Protein AF-A0A6G4H6Y4-F1 (afdb_monomer_lite)

pLDDT: mean 87.15, std 13.63, range [38.28, 97.75]

Secondary structure (DSSP, 8-state):
-GGGSSS-HHHHHHHHHHHHHTTSEEEEEETTEEEEEE-HHHHHHHHHHHHHHHS--TT-GGGG-------

InterPro domains:
  IPR001845 HTH ArsR-type DNA-binding domain [PF01022] (1-27)
  IPR001845 HTH ArsR-type DNA-binding domain [PR00778] (8-23)
  IPR001845 HTH ArsR-type DNA-binding domain [PR00778] (23-38)
  IPR001845 HTH ArsR-type DNA-binding domain [PS50987] (1-58)
  IPR011991 ArsR-like helix-turn-helix domain [cd00090] (1-39)
  IPR036388 Winged helix-like DNA-binding domain superfamily [G3DSA:1.10.10.10] (1-56)
  IPR036390 Winged helix DNA-binding domain superfamily [SSF46785] (1-50)

Structure (mmCIF, N/CA/C/O backbone):
data_AF-A0A6G4H6Y4-F1
#
_entry.id   AF-A0A6G4H6Y4-F1
#
loop_
_atom_site.group_PDB
_atom_site.id
_atom_site.type_symbol
_atom_site.label_atom_id
_atom_site.label_alt_id
_atom_site.label_comp_id
_atom_site.label_asym_id
_atom_site.label_entity_id
_atom_site.label_seq_id
_atom_site.pdbx_PDB_ins_code
_atom_site.Cartn_x
_atom_site.Cartn_y
_atom_site.Cartn_z
_atom_site.occupancy
_atom_site.B_iso_or_equiv
_atom_site.auth_seq_id
_atom_site.auth_comp_id
_atom_site.auth_asym_id
_atom_site.auth_atom_id
_atom_site.pdbx_PDB_model_num
ATOM 1 N N . ILE A 1 1 ? 1.036 2.491 14.985 1.00 87.06 1 ILE A N 1
ATOM 2 C CA . ILE A 1 1 ? 1.740 2.887 13.734 1.00 87.06 1 ILE A CA 1
ATOM 3 C C . ILE A 1 1 ? 1.490 4.334 13.309 1.00 87.06 1 ILE A C 1
ATOM 5 O O . ILE A 1 1 ? 2.400 4.901 12.733 1.00 87.06 1 ILE A O 1
ATOM 9 N N . LEU A 1 2 ? 0.314 4.934 13.570 1.00 89.19 2 LEU A N 1
ATOM 10 C CA . LEU A 1 2 ? -0.003 6.323 13.179 1.00 89.19 2 LEU A CA 1
ATOM 11 C C . LEU A 1 2 ? 1.061 7.339 13.615 1.00 89.19 2 LEU A C 1
ATOM 13 O O . LEU A 1 2 ? 1.445 8.197 12.841 1.00 89.19 2 LEU A O 1
ATOM 17 N N . GLU A 1 3 ? 1.561 7.171 14.831 1.00 91.44 3 GLU A N 1
ATOM 18 C CA . GLU A 1 3 ? 2.599 7.968 15.499 1.00 91.44 3 GLU A CA 1
ATOM 19 C C . GLU A 1 3 ? 3.886 8.121 14.671 1.00 91.44 3 GLU A C 1
ATOM 21 O O . GLU A 1 3 ? 4.620 9.090 14.830 1.00 91.44 3 GLU A O 1
ATOM 26 N N . HIS A 1 4 ? 4.164 7.166 13.778 1.00 91.38 4 HIS A N 1
ATOM 27 C CA . HIS A 1 4 ? 5.346 7.171 12.915 1.00 91.38 4 HIS A CA 1
ATOM 28 C C . HIS A 1 4 ? 5.132 7.920 11.595 1.00 91.38 4 HIS A C 1
ATOM 30 O O . HIS A 1 4 ? 6.055 8.011 10.788 1.00 91.38 4 HIS A O 1
ATOM 36 N N . PHE A 1 5 ? 3.930 8.440 11.353 1.00 90.00 5 PHE A N 1
ATOM 37 C CA . PHE A 1 5 ? 3.576 9.122 10.119 1.00 90.00 5 PHE A CA 1
ATOM 38 C C . PHE A 1 5 ? 3.151 10.565 10.383 1.00 90.00 5 PHE A C 1
ATOM 40 O O . PHE A 1 5 ? 2.424 10.864 11.324 1.00 90.00 5 PHE A O 1
ATOM 47 N N . GLN A 1 6 ? 3.555 11.465 9.489 1.00 91.94 6 GLN A N 1
ATOM 48 C CA . GLN A 1 6 ? 3.173 12.881 9.511 1.00 91.94 6 GLN A CA 1
ATOM 49 C C . GLN A 1 6 ? 1.825 13.107 8.795 1.00 91.94 6 GLN A C 1
ATOM 51 O O . GLN A 1 6 ? 1.697 13.988 7.948 1.00 91.94 6 GLN A O 1
ATOM 56 N N . PHE A 1 7 ? 0.820 12.270 9.074 1.00 92.50 7 PHE A N 1
ATOM 57 C CA . PHE A 1 7 ? -0.535 12.418 8.529 1.00 92.50 7 PHE A CA 1
ATOM 58 C C . PHE A 1 7 ? -1.615 11.988 9.529 1.00 92.50 7 PHE A C 1
ATOM 60 O O . PHE A 1 7 ? -1.337 11.386 10.563 1.00 92.50 7 PHE A O 1
ATOM 67 N N . THR A 1 8 ? -2.873 12.300 9.212 1.00 93.62 8 THR A N 1
ATOM 68 C CA . THR A 1 8 ? -4.021 12.040 10.089 1.00 93.62 8 THR A CA 1
ATOM 69 C C . THR A 1 8 ? -4.484 10.578 10.047 1.00 93.62 8 THR A C 1
ATOM 71 O O . THR A 1 8 ? -4.230 9.836 9.094 1.00 93.62 8 THR A O 1
AT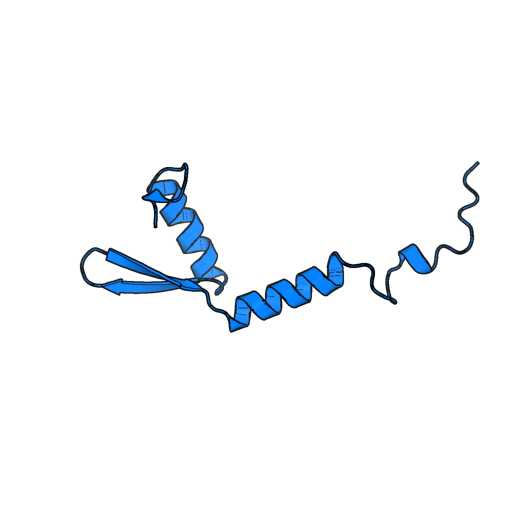OM 74 N N . GLN A 1 9 ? -5.233 10.165 11.075 1.00 90.62 9 GLN A N 1
ATOM 75 C CA . GLN A 1 9 ? -5.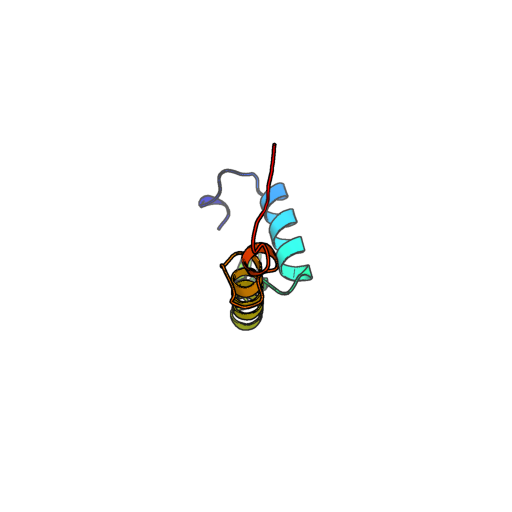820 8.824 11.156 1.00 90.62 9 GLN A CA 1
ATOM 76 C C . GLN A 1 9 ? -6.756 8.476 9.976 1.00 90.62 9 GLN A C 1
ATOM 78 O O . GLN A 1 9 ? -6.660 7.351 9.480 1.00 90.62 9 GLN A O 1
ATOM 83 N N . PRO A 1 10 ? -7.632 9.379 9.478 1.00 94.88 10 PRO A N 1
ATOM 84 C CA . PRO A 1 10 ? -8.419 9.112 8.272 1.00 94.88 10 PRO A CA 1
ATOM 85 C C . PRO A 1 10 ? -7.554 8.789 7.048 1.00 94.88 10 PRO A C 1
ATOM 87 O O . PRO A 1 10 ? -7.830 7.813 6.350 1.00 94.88 10 PRO A O 1
ATOM 90 N N . THR A 1 11 ? -6.471 9.545 6.832 1.00 95.31 11 THR A N 1
ATOM 91 C CA . THR A 1 11 ? -5.532 9.312 5.723 1.00 95.31 11 THR A CA 1
ATOM 92 C C . THR A 1 11 ? -4.822 7.968 5.864 1.00 95.31 11 THR A C 1
ATOM 94 O O . THR A 1 11 ? -4.759 7.201 4.902 1.00 95.31 11 THR A O 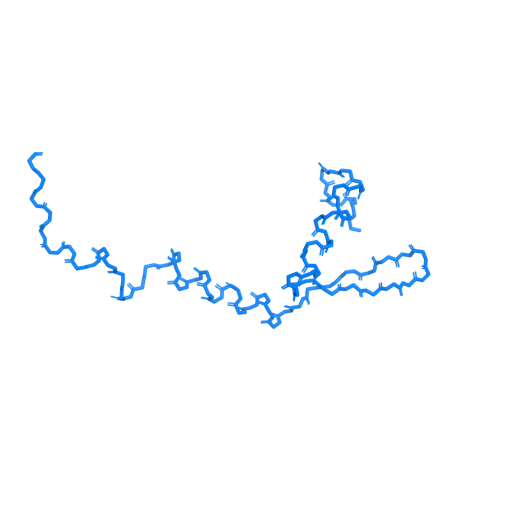1
ATOM 97 N N . LEU A 1 12 ? -4.355 7.631 7.073 1.00 93.75 12 LEU A N 1
ATOM 98 C CA . LEU A 1 12 ? -3.749 6.325 7.341 1.00 93.75 12 LEU A CA 1
ATOM 99 C C . LEU A 1 12 ? -4.705 5.179 7.007 1.00 93.75 12 LEU A C 1
ATOM 101 O O . LEU A 1 12 ? -4.317 4.219 6.347 1.00 93.75 12 LEU A O 1
ATOM 105 N N . SER A 1 13 ? -5.945 5.277 7.488 1.00 92.94 13 SER A N 1
ATOM 106 C CA . SER A 1 13 ? -6.966 4.246 7.304 1.00 92.94 13 SER A CA 1
ATOM 107 C C . SER A 1 13 ? -7.255 4.016 5.822 1.00 92.94 13 SER A C 1
ATOM 109 O O . SER A 1 13 ? -7.309 2.872 5.369 1.00 92.94 13 SER A O 1
ATOM 111 N N . HIS A 1 14 ? -7.350 5.102 5.048 1.00 95.06 14 HIS A N 1
ATOM 112 C CA . HIS A 1 14 ? -7.525 5.026 3.603 1.00 95.06 14 HIS A CA 1
ATOM 113 C C . HIS A 1 14 ? -6.362 4.288 2.924 1.00 95.06 14 HIS A C 1
ATOM 115 O O . HIS A 1 14 ? -6.594 3.316 2.207 1.00 95.06 14 HIS A O 1
ATOM 121 N N . HIS A 1 15 ? -5.113 4.677 3.205 1.00 95.12 15 HIS A N 1
ATOM 122 C CA . HIS A 1 15 ? -3.940 4.011 2.629 1.00 95.12 15 HIS A CA 1
ATOM 123 C C . HIS A 1 15 ? -3.835 2.539 3.045 1.00 95.12 15 HIS A C 1
ATOM 125 O O . HIS A 1 15 ? -3.553 1.685 2.207 1.00 95.12 15 HIS A O 1
ATOM 131 N N . MET A 1 16 ? -4.097 2.214 4.314 1.00 95.44 16 MET A N 1
ATOM 132 C CA . MET A 1 16 ? -4.063 0.827 4.788 1.00 95.44 16 MET A CA 1
ATOM 133 C C . MET A 1 16 ? -5.124 -0.028 4.103 1.00 95.44 16 MET A C 1
ATOM 135 O O . MET A 1 16 ? -4.823 -1.157 3.727 1.00 95.44 16 MET A O 1
ATOM 139 N N . LYS A 1 17 ? -6.329 0.510 3.876 1.00 96.25 17 LYS A N 1
ATOM 140 C CA . LYS A 1 17 ? -7.366 -0.189 3.113 1.00 96.25 17 LYS A CA 1
ATOM 141 C C . LYS A 1 17 ? -6.896 -0.508 1.694 1.00 96.25 17 LYS A C 1
ATOM 143 O O . LYS A 1 17 ? -6.959 -1.664 1.300 1.00 96.25 17 LYS A O 1
ATOM 148 N N . VAL A 1 18 ? -6.342 0.472 0.979 1.00 97.69 18 VAL A N 1
ATOM 149 C CA . VAL A 1 18 ? -5.803 0.257 -0.376 1.00 97.69 18 VAL A CA 1
ATOM 150 C C . VAL A 1 18 ? -4.710 -0.817 -0.372 1.00 97.69 18 VAL A C 1
ATOM 152 O O . VAL A 1 18 ? -4.737 -1.734 -1.186 1.00 97.69 18 VAL A O 1
ATOM 155 N N . LEU A 1 19 ? -3.771 -0.762 0.576 1.00 97.00 19 LEU A N 1
ATOM 156 C CA . LEU A 1 19 ? -2.691 -1.748 0.674 1.00 97.00 19 LEU A CA 1
ATOM 157 C C . LEU A 1 19 ? -3.190 -3.164 1.016 1.00 97.00 19 LEU A C 1
ATOM 159 O O . LEU A 1 19 ? -2.574 -4.145 0.586 1.00 97.00 19 LEU A O 1
ATOM 163 N N . ILE A 1 20 ? -4.283 -3.280 1.775 1.00 97.12 20 ILE A N 1
ATOM 164 C CA . ILE A 1 20 ? -4.956 -4.555 2.059 1.00 97.12 20 ILE A CA 1
ATOM 165 C C . ILE A 1 20 ? -5.664 -5.075 0.809 1.00 97.12 20 ILE A C 1
ATOM 167 O O . ILE A 1 20 ? -5.481 -6.241 0.464 1.00 97.12 20 ILE A O 1
ATOM 171 N N . ASP A 1 21 ? -6.407 -4.218 0.110 1.00 97.75 21 ASP A N 1
ATOM 172 C CA . ASP A 1 21 ? -7.137 -4.570 -1.113 1.00 97.75 21 ASP A CA 1
ATOM 173 C C . ASP A 1 21 ? -6.168 -5.020 -2.227 1.00 97.75 21 ASP A C 1
ATOM 175 O O . ASP A 1 21 ? -6.441 -5.976 -2.951 1.00 97.75 21 ASP A O 1
ATOM 179 N N . CYS A 1 22 ? -4.976 -4.416 -2.306 1.00 96.81 22 CYS A N 1
ATOM 180 C CA . CYS A 1 22 ? -3.889 -4.853 -3.193 1.00 96.81 22 CYS A CA 1
ATOM 181 C C . CYS A 1 22 ? -3.155 -6.123 -2.713 1.00 96.81 22 CYS A C 1
ATOM 183 O O . CYS A 1 22 ? -2.251 -6.614 -3.391 1.00 96.81 22 CYS A O 1
ATOM 185 N N . GLY A 1 23 ? -3.480 -6.647 -1.529 1.00 97.12 23 GLY A N 1
ATOM 186 C CA . GLY A 1 23 ? -2.863 -7.846 -0.961 1.00 97.12 23 GLY A CA 1
ATOM 187 C C . GLY A 1 23 ? -1.414 -7.668 -0.493 1.00 97.12 23 GLY A C 1
ATOM 188 O O . GLY A 1 23 ? -0.714 -8.671 -0.306 1.00 97.12 23 GLY A O 1
ATOM 189 N N . LEU A 1 24 ? -0.950 -6.426 -0.313 1.00 97.62 24 LEU A N 1
ATOM 190 C CA . LEU A 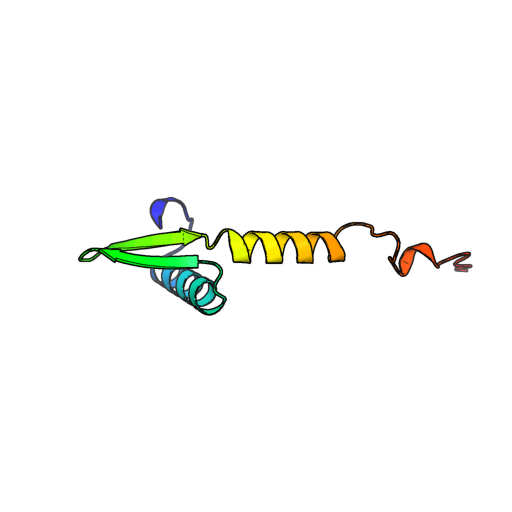1 24 ? 0.402 -6.090 0.155 1.00 97.62 24 LEU A CA 1
ATOM 191 C C . LEU A 1 24 ? 0.495 -6.041 1.681 1.00 97.62 24 LEU A C 1
ATOM 193 O O . LEU A 1 24 ? 1.533 -6.375 2.250 1.00 97.62 24 LEU A O 1
ATOM 197 N N . VAL A 1 25 ? -0.590 -5.657 2.348 1.00 97.50 25 VAL A N 1
ATOM 198 C CA . VAL A 1 25 ? -0.682 -5.589 3.808 1.00 97.50 25 VAL A CA 1
ATOM 199 C C . VAL A 1 25 ? -1.746 -6.562 4.299 1.00 97.50 25 VAL A C 1
ATOM 201 O O . VAL A 1 25 ? -2.806 -6.718 3.703 1.00 97.50 25 VAL A O 1
ATOM 204 N N . LYS A 1 26 ? -1.462 -7.226 5.415 1.00 96.69 26 LYS A N 1
ATOM 205 C CA . LYS A 1 26 ? -2.414 -8.024 6.184 1.00 96.69 26 LYS A CA 1
ATOM 206 C C . LYS A 1 26 ? -2.857 -7.213 7.392 1.00 96.69 26 LYS A C 1
ATOM 208 O O . LYS A 1 26 ? -2.048 -6.513 8.000 1.00 96.69 26 LYS A O 1
ATOM 213 N N . SER A 1 27 ? -4.127 -7.337 7.758 1.00 95.00 27 SER A N 1
ATOM 214 C CA . SER A 1 27 ? -4.681 -6.723 8.962 1.00 95.00 27 SER A CA 1
ATOM 215 C C . SER A 1 27 ? -5.295 -7.786 9.863 1.00 95.00 27 SER A C 1
ATOM 217 O O . SER A 1 27 ? -6.018 -8.664 9.391 1.00 95.00 27 SER A O 1
ATOM 219 N N . ARG A 1 28 ? -5.005 -7.707 11.163 1.00 95.00 28 ARG A N 1
ATOM 220 C CA . ARG A 1 28 ? -5.653 -8.489 12.218 1.00 95.00 28 ARG A CA 1
ATOM 221 C C . ARG A 1 28 ? -6.276 -7.527 13.215 1.00 95.00 28 ARG A C 1
ATOM 223 O O . ARG A 1 28 ? -5.581 -6.684 13.775 1.00 95.00 28 ARG A O 1
ATOM 230 N N . LYS A 1 29 ? -7.568 -7.687 13.482 1.00 93.31 29 LYS A N 1
ATOM 231 C CA . LYS A 1 29 ? -8.242 -6.945 14.547 1.00 93.31 29 LYS A CA 1
ATOM 232 C C . LYS A 1 29 ? -8.008 -7.631 15.892 1.00 93.31 29 LYS A C 1
ATOM 234 O O . LYS A 1 29 ? -8.192 -8.839 16.006 1.00 93.31 29 LYS A O 1
ATOM 239 N N . GLU A 1 30 ? -7.621 -6.858 16.895 1.00 93.50 30 GLU A N 1
ATOM 240 C CA . GLU A 1 30 ? -7.438 -7.297 18.276 1.00 93.50 30 GLU A CA 1
ATOM 241 C C . GLU A 1 30 ? -8.088 -6.269 19.206 1.00 93.50 30 GLU A C 1
ATOM 243 O O . GLU A 1 30 ? -7.562 -5.185 19.468 1.00 93.50 30 GLU A O 1
ATOM 248 N N . GLY A 1 31 ? -9.317 -6.577 19.627 1.00 92.19 31 GLY A N 1
ATOM 249 C CA . GLY A 1 31 ? -10.173 -5.633 20.339 1.00 92.19 31 GLY A CA 1
ATOM 250 C C . GLY A 1 31 ? -10.468 -4.383 19.502 1.00 92.19 31 GLY A C 1
ATOM 251 O O . GLY A 1 31 ? -11.041 -4.465 18.411 1.00 92.19 31 GLY A O 1
ATOM 252 N N . LEU A 1 32 ? -10.086 -3.220 20.034 1.00 89.06 32 LEU A N 1
ATOM 253 C CA . LEU A 1 32 ? -10.240 -1.916 19.378 1.00 89.06 32 LEU A CA 1
ATOM 254 C C . LEU A 1 32 ? -9.118 -1.615 18.375 1.00 89.06 32 LEU A C 1
ATOM 256 O O . LEU A 1 32 ? -9.263 -0.718 17.544 1.00 89.06 32 LEU A O 1
ATOM 260 N N . TRP A 1 33 ? -8.014 -2.358 18.435 1.00 88.31 33 TRP A N 1
ATOM 261 C CA . TRP A 1 33 ? -6.809 -2.071 17.671 1.00 88.31 33 TRP A CA 1
ATOM 262 C C . TRP A 1 33 ? -6.716 -2.961 16.434 1.00 88.31 33 TRP A C 1
ATOM 264 O O . TRP A 1 33 ? -7.166 -4.106 16.418 1.00 88.31 33 TRP A O 1
ATOM 274 N N . SER A 1 34 ? -6.137 -2.420 15.363 1.00 90.88 34 SER A N 1
ATOM 275 C CA . SER A 1 34 ? -5.808 -3.183 14.157 1.00 90.88 34 SER A CA 1
ATOM 276 C C . SER A 1 34 ? -4.296 -3.298 14.045 1.00 90.88 34 SER A C 1
ATOM 278 O O . SER A 1 34 ? -3.594 -2.289 13.975 1.00 90.88 34 SER A O 1
ATOM 280 N N . HIS A 1 35 ? -3.807 -4.532 14.033 1.00 93.69 35 HIS A N 1
ATOM 281 C CA . HIS A 1 35 ? -2.409 -4.862 13.814 1.00 93.69 35 HIS A CA 1
ATOM 282 C C . HIS A 1 35 ? -2.178 -5.1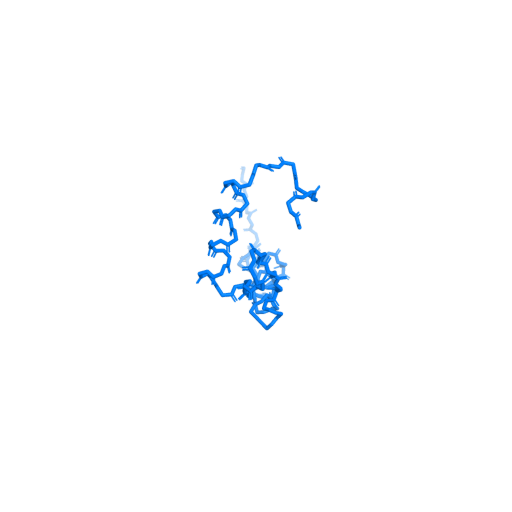00 12.327 1.00 93.69 35 HIS A C 1
ATOM 284 O O . HIS A 1 35 ? -2.873 -5.904 11.705 1.00 93.69 35 HIS A O 1
ATOM 290 N N . TYR A 1 36 ? -1.191 -4.408 11.767 1.00 94.62 36 TYR A N 1
ATOM 291 C CA . TYR A 1 36 ? -0.825 -4.517 10.360 1.00 94.62 36 TYR A CA 1
ATOM 292 C C . TYR A 1 36 ? 0.509 -5.239 10.214 1.00 94.62 36 TYR A C 1
ATOM 294 O O . TYR A 1 36 ? 1.426 -5.033 11.008 1.00 94.62 36 TYR A O 1
ATOM 302 N N . SER A 1 37 ? 0.626 -6.066 9.182 1.00 95.81 37 SER A N 1
ATOM 303 C CA . SER A 1 37 ? 1.882 -6.707 8.797 1.00 95.81 37 SER A CA 1
ATOM 304 C C . SER A 1 37 ? 2.003 -6.778 7.280 1.00 95.81 37 SER A C 1
ATOM 306 O O . SER A 1 37 ? 1.005 -6.755 6.563 1.00 95.81 37 SER A O 1
ATOM 308 N N . LEU A 1 38 ? 3.229 -6.845 6.766 1.00 97.06 38 LEU A N 1
ATOM 309 C CA . LEU A 1 38 ? 3.453 -6.984 5.330 1.00 97.06 38 LEU A CA 1
ATOM 310 C C . LEU A 1 38 ? 3.171 -8.414 4.871 1.00 97.06 38 LEU A C 1
ATOM 312 O O . LEU A 1 38 ? 3.542 -9.397 5.520 1.00 97.06 38 LEU A O 1
ATOM 316 N N . ASN A 1 39 ? 2.574 -8.539 3.694 1.00 97.56 39 ASN A N 1
ATOM 317 C CA . ASN A 1 39 ? 2.573 -9.784 2.954 1.00 97.56 39 ASN A CA 1
ATOM 318 C C . ASN A 1 39 ? 3.898 -9.922 2.197 1.00 97.56 39 ASN A C 1
ATOM 320 O O . ASN A 1 39 ? 3.985 -9.599 1.014 1.00 97.56 39 ASN A O 1
ATOM 324 N N . ILE A 1 40 ? 4.923 -10.422 2.892 1.00 97.38 40 ILE A N 1
ATOM 325 C CA . ILE A 1 40 ? 6.295 -10.542 2.374 1.00 97.38 40 ILE A CA 1
ATOM 326 C C . ILE A 1 40 ? 6.347 -11.224 1.002 1.00 97.38 40 ILE A C 1
ATOM 328 O O . ILE A 1 40 ? 7.067 -10.769 0.121 1.00 97.38 40 ILE A O 1
ATOM 332 N N . THR A 1 41 ? 5.538 -12.260 0.773 1.00 97.62 41 THR A N 1
ATOM 333 C CA . THR A 1 41 ? 5.480 -12.949 -0.522 1.00 97.62 41 THR A CA 1
ATOM 334 C C . THR A 1 41 ? 5.060 -12.016 -1.658 1.00 97.62 41 THR A C 1
ATOM 336 O O . THR A 1 41 ? 5.697 -12.007 -2.709 1.00 97.62 41 THR A O 1
ATOM 339 N N . ASN A 1 42 ? 4.007 -11.220 -1.462 1.00 97.44 42 ASN A N 1
ATOM 340 C CA . ASN A 1 42 ? 3.518 -10.300 -2.490 1.00 97.44 42 ASN A CA 1
ATOM 341 C C . ASN A 1 42 ? 4.424 -9.074 -2.630 1.00 97.44 42 ASN A C 1
ATOM 343 O O . ASN A 1 42 ? 4.693 -8.648 -3.751 1.00 97.44 42 ASN A O 1
ATOM 347 N N . CYS A 1 43 ? 4.956 -8.557 -1.521 1.00 97.31 43 CYS A N 1
ATOM 348 C CA . CYS A 1 43 ? 5.941 -7.479 -1.549 1.00 97.31 43 CYS A CA 1
ATOM 349 C C . CYS A 1 43 ? 7.201 -7.890 -2.323 1.00 97.31 43 CYS A C 1
ATOM 351 O O . CYS A 1 43 ? 7.652 -7.133 -3.174 1.00 97.31 43 CYS A O 1
ATOM 353 N N . ASN A 1 44 ? 7.724 -9.100 -2.109 1.00 97.06 44 ASN A N 1
ATOM 354 C CA . ASN A 1 44 ? 8.896 -9.589 -2.838 1.00 97.06 44 ASN A CA 1
ATOM 355 C C . ASN A 1 44 ? 8.620 -9.724 -4.338 1.00 97.06 44 ASN A C 1
ATOM 357 O O . ASN A 1 44 ? 9.450 -9.319 -5.144 1.00 97.06 44 ASN A O 1
ATOM 361 N N . LYS A 1 45 ? 7.442 -10.232 -4.726 1.00 96.50 45 LYS A N 1
ATOM 362 C CA . LYS A 1 45 ? 7.033 -10.276 -6.141 1.00 96.50 45 LYS A CA 1
ATOM 363 C C . LYS A 1 45 ? 6.991 -8.879 -6.760 1.00 96.50 45 LYS A C 1
ATOM 365 O O . LYS A 1 45 ? 7.493 -8.696 -7.863 1.00 96.50 45 LYS A O 1
ATOM 370 N N . LEU A 1 46 ? 6.428 -7.904 -6.045 1.00 95.81 46 LEU A N 1
ATOM 371 C CA . LEU A 1 46 ? 6.356 -6.518 -6.505 1.00 95.81 46 LEU A CA 1
ATOM 372 C C . LEU A 1 46 ? 7.749 -5.887 -6.635 1.00 95.81 46 LEU A C 1
ATOM 374 O O . LEU A 1 46 ? 8.020 -5.217 -7.624 1.00 95.81 46 LEU A O 1
ATOM 378 N N . ILE A 1 47 ? 8.640 -6.127 -5.671 1.00 94.81 47 ILE A N 1
ATOM 379 C CA . ILE A 1 47 ? 10.023 -5.636 -5.717 1.00 94.81 47 ILE A CA 1
ATOM 380 C C . ILE A 1 47 ? 10.761 -6.242 -6.912 1.00 94.81 47 ILE A C 1
ATOM 382 O O . ILE A 1 47 ? 11.373 -5.499 -7.669 1.00 94.81 47 ILE A O 1
ATOM 386 N N . LEU A 1 48 ? 10.664 -7.556 -7.127 1.00 93.88 48 LEU A N 1
ATOM 387 C CA . LEU A 1 48 ? 11.278 -8.222 -8.281 1.00 93.88 48 LEU A CA 1
ATOM 388 C C . LEU A 1 48 ? 10.736 -7.678 -9.608 1.00 93.88 48 LEU A C 1
ATOM 390 O O . LEU A 1 48 ? 11.504 -7.415 -10.531 1.00 93.88 48 LEU A O 1
ATOM 394 N N . PHE A 1 49 ? 9.425 -7.449 -9.684 1.00 92.00 49 PHE A N 1
ATOM 395 C CA . PHE A 1 49 ? 8.797 -6.817 -10.838 1.00 92.00 49 PHE A CA 1
ATOM 396 C C . PHE A 1 49 ? 9.342 -5.403 -11.074 1.00 92.00 49 PHE A C 1
ATOM 398 O O . PHE A 1 49 ? 9.765 -5.085 -12.182 1.00 92.00 49 PHE A O 1
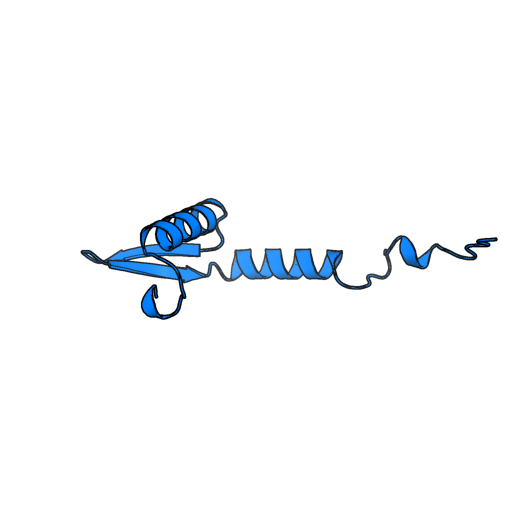ATOM 405 N N . PHE A 1 50 ? 9.418 -4.564 -10.041 1.00 93.19 50 PHE A N 1
ATOM 406 C CA . PHE A 1 50 ? 9.994 -3.228 -10.182 1.00 93.19 50 PHE A CA 1
ATOM 407 C C . PHE A 1 50 ? 11.474 -3.256 -10.541 1.00 93.19 50 PHE A C 1
ATOM 409 O O . PHE A 1 50 ? 11.894 -2.462 -11.376 1.00 93.19 50 PHE A O 1
ATOM 416 N N . MET A 1 51 ? 12.254 -4.187 -9.991 1.00 90.50 51 MET A N 1
ATOM 417 C CA . MET A 1 51 ? 13.643 -4.376 -10.403 1.00 90.50 51 MET A CA 1
ATOM 418 C C . MET A 1 51 ? 13.722 -4.687 -11.898 1.00 90.50 51 MET A C 1
ATOM 420 O O . MET A 1 51 ? 14.523 -4.066 -12.584 1.00 90.50 51 MET A O 1
ATOM 424 N N . SER A 1 52 ? 12.841 -5.532 -12.440 1.00 87.75 52 SER A N 1
ATOM 425 C CA . SER A 1 52 ? 12.846 -5.832 -13.882 1.00 87.75 52 SER A CA 1
ATOM 426 C C . SER A 1 52 ? 12.537 -4.632 -14.791 1.00 87.75 52 SER A C 1
ATOM 428 O O . SER A 1 52 ? 12.918 -4.648 -15.955 1.00 87.75 52 SER A O 1
ATOM 430 N N . ILE A 1 53 ? 11.862 -3.598 -14.273 1.00 86.62 53 ILE A N 1
ATOM 431 C CA . ILE A 1 53 ? 11.439 -2.421 -15.054 1.00 86.62 53 ILE A CA 1
ATOM 432 C C . ILE A 1 53 ? 12.384 -1.234 -14.862 1.00 86.62 53 ILE A C 1
ATOM 434 O O . ILE A 1 53 ? 12.638 -0.484 -15.798 1.00 86.62 53 ILE A O 1
ATOM 438 N N . ILE A 1 54 ? 12.848 -1.021 -13.631 1.00 88.06 54 ILE A N 1
ATOM 439 C CA . ILE A 1 54 ? 13.579 0.188 -13.228 1.00 88.06 54 ILE A CA 1
ATOM 440 C C . ILE A 1 54 ? 15.094 -0.026 -13.322 1.00 88.06 54 ILE A C 1
ATOM 442 O O . ILE A 1 54 ? 15.844 0.946 -13.395 1.00 88.06 54 ILE A O 1
ATOM 446 N N . THR A 1 55 ? 15.563 -1.277 -13.321 1.00 85.00 55 THR A N 1
ATOM 447 C CA . THR A 1 55 ? 16.986 -1.567 -13.524 1.00 85.00 55 THR A CA 1
ATOM 448 C C . THR A 1 55 ? 17.289 -1.783 -15.000 1.00 85.00 55 THR A C 1
ATOM 450 O O . THR A 1 55 ? 16.427 -2.203 -15.770 1.00 85.00 55 THR A O 1
ATOM 453 N N . ASP A 1 56 ? 18.520 -1.461 -15.396 1.00 76.56 56 ASP A N 1
ATOM 454 C CA . ASP A 1 56 ? 18.992 -1.698 -16.753 1.00 76.56 56 ASP A CA 1
ATOM 455 C C . ASP A 1 56 ? 19.119 -3.208 -16.994 1.00 76.56 56 ASP A C 1
ATOM 457 O O . ASP A 1 56 ? 20.053 -3.857 -16.523 1.00 76.56 56 ASP A O 1
ATOM 461 N N . THR A 1 57 ? 18.142 -3.777 -17.691 1.00 76.50 57 THR A N 1
ATOM 462 C CA . THR A 1 57 ? 18.106 -5.195 -18.057 1.00 76.50 57 THR A CA 1
ATOM 463 C C . THR A 1 57 ? 18.722 -5.403 -19.436 1.00 76.50 57 THR A C 1
ATOM 465 O O . THR A 1 57 ? 18.831 -4.472 -20.234 1.00 76.50 57 THR A O 1
ATOM 468 N N . ASP A 1 58 ? 19.195 -6.609 -19.744 1.00 70.81 58 ASP A N 1
ATOM 469 C CA . ASP A 1 58 ? 19.802 -6.894 -21.056 1.00 70.81 58 ASP A CA 1
ATOM 470 C C . ASP A 1 58 ? 18.807 -6.770 -22.218 1.00 70.81 58 ASP A C 1
ATOM 472 O O . ASP A 1 58 ? 19.201 -6.396 -23.320 1.00 70.81 58 ASP A O 1
ATOM 476 N N . ASP A 1 59 ? 17.513 -6.924 -21.933 1.00 70.38 59 ASP A N 1
ATOM 477 C CA . ASP A 1 59 ? 16.414 -6.717 -22.882 1.00 70.38 59 ASP A CA 1
ATOM 478 C C . ASP A 1 59 ? 15.953 -5.250 -22.979 1.00 70.38 59 ASP A C 1
ATOM 480 O O . ASP A 1 59 ? 14.924 -4.941 -23.589 1.00 70.38 59 ASP A O 1
ATOM 484 N N . CYS A 1 60 ? 16.684 -4.313 -22.370 1.00 76.00 60 CYS A N 1
ATOM 485 C CA . CYS A 1 60 ? 16.331 -2.903 -22.415 1.00 76.00 60 CYS A CA 1
ATOM 486 C C . CYS A 1 60 ? 16.358 -2.387 -23.862 1.00 76.00 60 CYS A C 1
ATOM 488 O O . CYS A 1 60 ? 17.394 -2.381 -24.529 1.00 76.00 60 CYS A O 1
ATOM 490 N N . ILE A 1 61 ? 15.223 -1.867 -24.342 1.00 72.94 61 ILE A N 1
ATOM 491 C CA . ILE A 1 61 ? 15.090 -1.297 -25.695 1.00 72.94 61 ILE A CA 1
ATOM 492 C C . ILE A 1 61 ? 16.093 -0.163 -25.966 1.00 72.94 61 ILE A C 1
ATOM 494 O O . ILE A 1 61 ? 16.434 0.107 -27.116 1.00 72.94 61 ILE A O 1
ATOM 498 N N . CYS A 1 62 ? 16.601 0.484 -24.911 1.00 73.19 62 CYS A N 1
ATOM 499 C CA . CYS A 1 62 ? 17.627 1.517 -25.003 1.00 73.19 62 CYS A CA 1
ATOM 500 C C . CYS A 1 62 ? 18.985 0.958 -25.457 1.00 73.19 62 CYS A C 1
ATOM 502 O O . CYS A 1 62 ? 19.735 1.685 -26.107 1.00 73.19 62 CYS A O 1
ATOM 504 N N . LYS A 1 63 ? 19.290 -0.321 -25.181 1.00 70.75 63 LYS A N 1
ATOM 505 C CA . LYS A 1 63 ? 20.545 -0.984 -25.584 1.00 70.75 63 LYS A CA 1
ATOM 506 C C . LYS A 1 63 ? 20.616 -1.270 -27.087 1.00 70.75 63 LYS A C 1
ATOM 508 O O . LYS A 1 63 ? 21.706 -1.340 -27.642 1.00 70.75 63 LYS A O 1
ATOM 513 N N . ASN A 1 64 ? 19.467 -1.351 -27.766 1.00 63.22 64 ASN A N 1
ATOM 514 C CA . ASN A 1 64 ? 19.382 -1.520 -29.222 1.00 63.22 64 ASN A CA 1
ATOM 515 C C . ASN A 1 64 ? 19.511 -0.205 -30.013 1.00 63.22 64 ASN A C 1
ATOM 517 O O . ASN A 1 64 ? 19.422 -0.218 -31.241 1.00 63.22 64 ASN A O 1
ATOM 521 N N . LYS A 1 65 ? 19.763 0.941 -29.361 1.00 60.72 65 LYS A N 1
ATOM 522 C CA . LYS A 1 65 ? 20.107 2.186 -30.067 1.00 60.72 65 LYS A CA 1
ATOM 523 C C . LYS A 1 65 ? 21.574 2.179 -30.507 1.00 60.72 65 LYS A C 1
ATOM 525 O O . LYS A 1 65 ? 22.379 3.003 -30.078 1.00 60.72 65 LYS A O 1
ATOM 530 N N . SER A 1 66 ? 21.935 1.267 -31.405 1.00 58.81 66 SER A N 1
ATOM 531 C CA . SER A 1 66 ? 23.117 1.453 -32.242 1.00 58.81 66 SER A CA 1
ATOM 532 C C . SER A 1 66 ? 22.869 2.657 -33.162 1.00 58.81 66 SER A C 1
ATOM 534 O O . SER A 1 66 ? 22.115 2.543 -34.123 1.00 58.81 66 SER A O 1
ATOM 536 N N . LYS A 1 67 ? 23.508 3.788 -32.828 1.00 59.12 67 LYS A N 1
ATOM 537 C CA . LYS A 1 67 ? 23.514 5.089 -33.530 1.00 59.12 67 LYS A CA 1
ATOM 538 C C . LYS A 1 67 ? 22.182 5.850 -33.531 1.00 59.12 67 LYS A C 1
ATOM 540 O O . LYS A 1 67 ? 21.385 5.761 -34.456 1.00 59.12 67 LYS A O 1
ATOM 545 N N . CYS A 1 68 ? 21.989 6.682 -32.508 1.00 53.12 68 CYS A N 1
ATOM 546 C CA . CYS A 1 68 ? 21.195 7.899 -32.670 1.00 53.12 68 CYS A CA 1
ATOM 547 C C . CYS A 1 68 ? 22.106 8.945 -33.334 1.00 53.12 68 CYS A C 1
ATOM 549 O O . CYS A 1 68 ? 22.898 9.580 -32.642 1.00 53.12 68 CYS A O 1
ATOM 551 N N . ASP A 1 69 ? 22.014 9.092 -34.656 1.00 54.66 69 ASP A N 1
ATOM 552 C CA . ASP A 1 69 ? 22.430 10.321 -35.338 1.00 54.66 69 ASP A CA 1
ATOM 553 C C . ASP A 1 69 ? 21.336 11.358 -35.053 1.00 54.66 69 ASP A C 1
ATOM 555 O O . ASP A 1 69 ? 20.306 11.409 -35.723 1.00 54.66 69 ASP A O 1
ATOM 559 N N . CYS A 1 70 ? 21.490 12.101 -33.962 1.00 53.66 70 CYS A N 1
ATOM 560 C CA . CYS A 1 70 ? 20.729 13.323 -33.736 1.00 53.66 70 CYS A CA 1
ATOM 561 C C . CYS A 1 70 ? 21.575 14.500 -34.238 1.00 53.66 70 CYS A C 1
ATOM 563 O O . CYS A 1 70 ? 22.641 14.757 -33.676 1.00 53.66 70 CYS A O 1
ATOM 565 N N . GLU A 1 71 ? 21.101 15.138 -35.315 1.00 38.28 71 GLU A N 1
ATOM 566 C CA . GLU A 1 71 ? 21.522 16.474 -35.777 1.00 38.28 71 GLU A CA 1
ATOM 567 C C . GLU A 1 71 ? 21.188 17.566 -34.751 1.00 38.28 71 GLU A C 1
ATOM 569 O O . GLU A 1 71 ? 20.147 17.441 -34.059 1.00 38.28 71 GLU A O 1
#

Foldseek 3Di:
DVVVDPDDPVVVVVVQVVCVVVVQKDWDDDPPDIDIDGPVVVVVVVVVVCCVVVPDDPPPPVVPCPDDPDD

Sequence (71 aa):
ILEHFQFTQPTLSHHMKVLIDCGLVKSRKEGLWSHYSLNITNCNKLILFFMSIITDTDDCICKNKSKCDCE

Radius of gyration: 19.88 Å; chains: 1; bounding box: 34×29×56 Å

Organism: Clostridium botulinum (NCBI:txid1491)